Protein AF-A0A7Y7YPJ6-F1 (afdb_monomer)

Mean predicted aligned error: 9.27 Å

pLDDT: mean 91.22, std 4.18, range [69.31, 96.12]

Solvent-accessible surface area (backbone atoms only — not comparable to full-atom values): 8299 Å² total; per-residue (Å²): 104,64,74,53,75,67,57,50,50,57,46,46,64,72,75,47,62,94,85,60,91,78,88,85,87,86,83,48,67,66,55,51,44,60,47,28,53,92,75,59,68,51,75,65,55,40,51,53,47,47,46,51,65,18,64,54,52,71,69,58,41,72,76,72,54,89,46,49,67,56,55,38,50,51,51,50,52,52,52,50,59,74,66,56,83,78,93,71,60,65,72,59,53,52,53,50,46,55,50,50,52,54,51,52,54,49,52,38,50,54,29,49,76,72,76,37,76,73,49,74,69,56,53,51,52,50,53,51,47,52,55,52,49,58,62,75,74,109

Radius of gyration: 21.03 Å; Cα contacts (8 Å, |Δi|>4): 70; chains: 1; bounding box: 42×40×53 Å

Foldseek 3Di:
DADDPVVVVVVCVVPDDPPDDDDDDDDDLVNLCVLCVVVRDDPVLSNVLRVVLVPPDPVCCVVPNDDSVNSNVVSVVVVCVVVDDDDDPLVVVVVVLVVLLVVLVVVQVVCVVVVHHRDPVSVVSVVVSVVVVVVSVD

Sequence (138 aa):
MFGTREELTAELDRMFTPDEPLALLVWTAEAVRFACEEDKPTDEETLLLLETIGSVDMEIYREEGITNTGTREVLGTLRENDNKMVSVPAAILLRLLNKLESDLIHEEGLAWENGHPASKRQVQAMDDVHALRVRLAA

Structure (mmCIF, N/CA/C/O backbone):
data_AF-A0A7Y7YPJ6-F1
#
_entry.id   AF-A0A7Y7YPJ6-F1
#
loop_
_atom_site.group_PDB
_atom_site.id
_atom_site.type_symbol
_atom_site.label_atom_id
_atom_site.label_alt_id
_atom_site.label_comp_id
_atom_site.label_asym_id
_atom_site.label_entity_id
_atom_site.label_seq_id
_atom_site.pdbx_PDB_ins_code
_atom_site.Cartn_x
_atom_site.Cartn_y
_atom_site.Cartn_z
_atom_site.occupancy
_atom_site.B_iso_or_equiv
_atom_site.auth_seq_id
_atom_site.auth_comp_id
_atom_site.auth_asym_id
_atom_site.auth_atom_id
_atom_site.pdbx_PDB_model_num
ATOM 1 N N . MET A 1 1 ? -11.486 2.563 8.175 1.00 87.94 1 MET A N 1
ATOM 2 C CA . MET A 1 1 ? -10.942 3.902 7.859 1.00 87.94 1 MET A CA 1
ATOM 3 C C . MET A 1 1 ? -9.425 3.862 7.993 1.00 87.94 1 MET A C 1
ATOM 5 O O . MET A 1 1 ? -8.935 3.146 8.865 1.00 87.94 1 MET A O 1
ATOM 9 N N . PHE A 1 2 ? -8.697 4.613 7.169 1.00 91.31 2 PHE A N 1
ATOM 10 C CA . PHE A 1 2 ? -7.241 4.775 7.239 1.00 91.31 2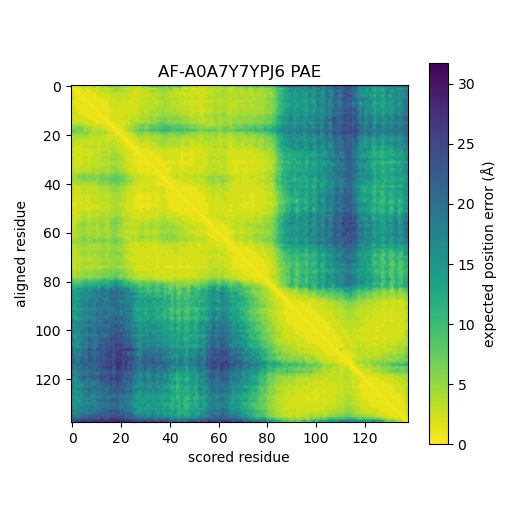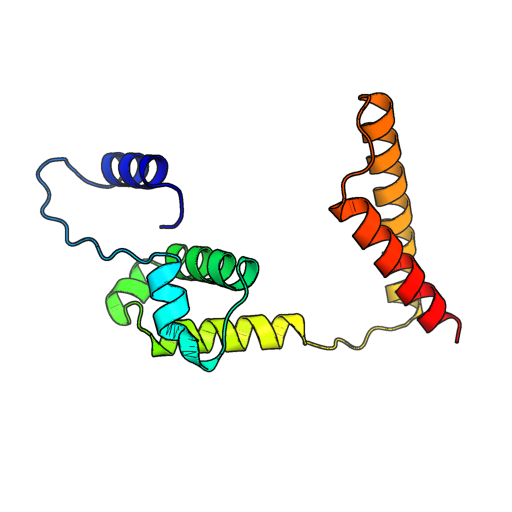 PHE A CA 1
ATOM 11 C C . PHE A 1 2 ? -6.894 6.263 7.174 1.00 91.31 2 PHE A C 1
ATOM 13 O O . PHE A 1 2 ? -7.509 7.006 6.419 1.00 91.31 2 PHE A O 1
ATOM 20 N N . GLY A 1 3 ? -5.927 6.694 7.977 1.00 91.38 3 GLY A N 1
ATOM 21 C CA . GLY A 1 3 ? -5.514 8.088 8.053 1.00 91.38 3 GLY A CA 1
ATOM 22 C C . GLY A 1 3 ? -4.802 8.384 9.363 1.00 91.38 3 GLY A C 1
ATOM 23 O O . GLY A 1 3 ? -4.549 7.499 10.187 1.00 91.38 3 GLY A O 1
ATOM 24 N N . THR A 1 4 ? -4.477 9.650 9.571 1.00 93.44 4 THR A N 1
ATOM 25 C CA . THR A 1 4 ? -3.949 10.124 10.848 1.00 93.44 4 THR A CA 1
ATOM 26 C C . THR A 1 4 ? -5.032 10.103 11.925 1.00 93.44 4 THR A C 1
ATOM 28 O O . THR A 1 4 ? -6.228 10.151 11.646 1.00 93.44 4 THR A O 1
ATOM 31 N N . ARG A 1 5 ? -4.622 10.107 13.199 1.00 92.88 5 ARG A N 1
ATOM 32 C CA . ARG A 1 5 ? -5.551 10.209 14.338 1.00 92.88 5 ARG A CA 1
ATOM 33 C C . ARG A 1 5 ? -6.539 11.372 14.176 1.00 92.88 5 ARG A C 1
ATOM 35 O O . ARG A 1 5 ? -7.709 11.216 14.492 1.00 92.88 5 ARG A O 1
ATOM 42 N N . GLU A 1 6 ? -6.058 12.527 13.722 1.00 95.12 6 GLU A N 1
ATOM 43 C CA . GLU A 1 6 ? -6.872 13.740 13.581 1.00 95.12 6 GLU A CA 1
ATOM 44 C C . GLU A 1 6 ? -7.918 13.601 12.479 1.00 95.12 6 GLU A C 1
ATOM 46 O O . GLU A 1 6 ? -9.083 13.923 12.709 1.00 95.12 6 GLU A O 1
ATOM 51 N N . GLU A 1 7 ? -7.530 13.060 11.325 1.00 94.31 7 GLU A N 1
ATOM 52 C CA . GLU A 1 7 ? -8.453 12.787 10.220 1.00 94.31 7 GLU A CA 1
ATOM 53 C C . GLU A 1 7 ? -9.515 11.768 10.633 1.00 94.31 7 GLU A C 1
ATOM 55 O O . GLU A 1 7 ? -10.705 12.024 10.461 1.00 94.31 7 GLU A O 1
ATOM 60 N N . LEU A 1 8 ? -9.102 10.667 11.270 1.00 92.94 8 LEU A N 1
ATOM 61 C CA . LEU A 1 8 ? -10.018 9.621 11.721 1.00 92.94 8 LEU A CA 1
ATOM 62 C C . LEU A 1 8 ? -10.992 10.123 12.792 1.00 92.94 8 LEU A C 1
ATOM 64 O O . LEU A 1 8 ? -12.167 9.772 12.760 1.00 92.94 8 LEU A O 1
ATOM 68 N N . THR A 1 9 ? -10.546 10.959 13.737 1.00 92.38 9 THR A N 1
ATOM 69 C CA . THR A 1 9 ? -11.458 11.579 14.714 1.00 92.38 9 THR A CA 1
ATOM 70 C C . THR A 1 9 ? -12.458 12.508 14.024 1.00 92.38 9 THR A C 1
ATOM 72 O O . THR A 1 9 ? -13.648 12.429 14.310 1.00 92.38 9 THR A O 1
ATOM 75 N N . ALA A 1 10 ? -12.010 13.330 13.071 1.00 94.06 10 ALA A N 1
ATOM 76 C CA . ALA A 1 10 ? -12.908 14.204 12.320 1.00 94.06 10 ALA A CA 1
ATOM 77 C C . ALA A 1 10 ? -13.913 13.424 11.452 1.00 94.06 10 ALA A C 1
ATOM 79 O O . ALA A 1 10 ? -15.021 13.904 11.217 1.00 94.06 10 ALA A O 1
ATOM 80 N N . GLU A 1 11 ? -13.550 12.243 10.949 1.00 91.81 11 GLU A N 1
ATOM 81 C CA . GLU A 1 11 ? -14.493 11.344 10.277 1.00 91.81 11 GLU A CA 1
ATOM 82 C C . GLU A 1 11 ? -15.505 10.740 11.251 1.00 91.81 11 GLU A C 1
ATOM 84 O O . GLU A 1 11 ? -16.703 10.791 10.976 1.00 91.81 11 GLU A O 1
ATOM 89 N N . LEU A 1 12 ? -15.057 10.250 12.411 1.00 91.75 12 LEU A N 1
ATOM 90 C CA . LEU A 1 12 ? -15.950 9.718 13.445 1.00 91.75 12 LEU A CA 1
ATOM 91 C C . LEU A 1 12 ? -16.987 10.756 13.892 1.00 91.75 12 LEU A C 1
ATOM 93 O O . LEU A 1 12 ? -18.173 10.437 13.934 1.00 91.75 12 LEU A O 1
ATOM 97 N N . ASP A 1 13 ? -16.560 12.000 14.126 1.00 92.81 13 ASP A N 1
ATOM 98 C CA . ASP A 1 13 ? -17.445 13.112 14.499 1.00 92.81 13 ASP A CA 1
ATOM 99 C C . ASP A 1 13 ? -18.501 13.424 13.424 1.00 92.81 13 ASP A C 1
ATOM 101 O O . ASP A 1 13 ? -19.586 13.918 13.732 1.00 92.81 13 ASP A O 1
ATOM 105 N N . ARG A 1 14 ? -18.199 13.166 12.143 1.00 92.06 14 ARG A N 1
ATOM 106 C CA . ARG A 1 14 ? -19.159 13.342 11.040 1.00 92.06 14 ARG A CA 1
ATOM 107 C C . ARG A 1 14 ? -20.122 12.167 10.910 1.00 92.06 14 ARG A C 1
ATOM 109 O O . ARG A 1 14 ? -21.248 12.368 10.463 1.00 92.06 14 ARG A O 1
ATOM 116 N N . MET A 1 15 ? -19.660 10.956 11.214 1.00 90.12 15 MET A N 1
ATOM 117 C CA . MET A 1 15 ? -20.401 9.718 10.970 1.00 90.12 15 MET A CA 1
ATOM 118 C C . MET A 1 15 ? -21.351 9.347 12.110 1.00 90.12 15 MET A C 1
ATOM 120 O O . MET A 1 15 ? -22.388 8.743 11.844 1.00 90.12 15 MET A O 1
ATOM 124 N N . PHE A 1 16 ? -21.013 9.700 13.350 1.00 92.06 16 PHE A N 1
ATOM 125 C CA . PHE A 1 16 ? -21.727 9.246 14.543 1.00 92.06 16 PHE A CA 1
ATOM 126 C C . PHE A 1 16 ? -22.157 10.410 15.430 1.00 92.06 16 PHE A C 1
ATOM 128 O O . PHE A 1 16 ? -21.589 11.500 15.389 1.00 92.06 16 PHE A O 1
ATOM 135 N N . THR A 1 17 ? -23.183 10.180 16.250 1.00 93.12 17 THR A N 1
ATOM 136 C CA . THR A 1 17 ? -23.600 11.187 17.235 1.00 93.12 17 THR A CA 1
ATOM 137 C C . THR A 1 17 ? -22.708 11.144 18.483 1.00 93.12 17 THR A C 1
ATOM 139 O O . THR A 1 17 ? -22.195 10.076 18.816 1.00 93.12 17 THR A O 1
ATOM 142 N N . PRO A 1 18 ? -22.542 12.263 19.217 1.00 90.69 18 PRO A N 1
ATOM 143 C CA . PRO A 1 18 ? -21.619 12.321 20.357 1.00 90.69 18 PRO A CA 1
ATOM 144 C C . PRO A 1 18 ? -21.902 11.313 21.481 1.00 90.69 18 PRO A C 1
ATOM 146 O O . PRO A 1 18 ? -20.977 10.888 22.166 1.00 90.69 18 PRO A O 1
ATOM 149 N N . ASP A 1 19 ? -23.169 10.938 21.672 1.00 93.25 19 ASP A N 1
ATOM 150 C CA . ASP A 1 19 ? -23.609 10.057 22.762 1.00 93.25 19 ASP A CA 1
ATOM 151 C C . ASP A 1 19 ? -23.800 8.594 22.313 1.00 93.25 19 ASP A C 1
ATOM 153 O O . ASP A 1 19 ? -24.260 7.751 23.087 1.00 93.25 19 ASP A O 1
ATOM 157 N N . GLU A 1 20 ? -23.479 8.273 21.057 1.00 93.69 20 GLU A N 1
ATOM 158 C CA . GLU A 1 20 ? -23.613 6.920 20.527 1.00 93.69 20 GLU A CA 1
ATOM 159 C C . GLU A 1 20 ? -22.502 6.005 21.070 1.00 93.69 20 GLU A C 1
ATOM 161 O O . GLU A 1 20 ? -21.317 6.328 20.956 1.00 93.69 20 GLU A O 1
ATOM 166 N N . PRO A 1 21 ? -22.833 4.843 21.661 1.00 89.50 21 PRO A N 1
ATOM 167 C CA . PRO A 1 21 ? -21.819 3.912 22.133 1.00 89.50 21 PRO A CA 1
ATOM 168 C C . PRO A 1 21 ? -21.128 3.221 20.950 1.00 89.50 21 PRO A C 1
ATOM 170 O O . PRO A 1 21 ? -21.756 2.465 20.209 1.00 89.50 21 PRO A O 1
ATOM 173 N N . LEU A 1 22 ? -19.816 3.427 20.813 1.00 89.44 22 LEU A N 1
ATOM 174 C CA . LEU A 1 22 ? -18.995 2.844 19.748 1.00 89.44 22 LEU A CA 1
ATOM 175 C C . LEU A 1 22 ? -17.919 1.907 20.310 1.00 89.44 22 LEU A C 1
ATOM 177 O O . LEU A 1 22 ? -17.286 2.197 21.325 1.00 89.44 22 LEU A O 1
ATOM 181 N N . ALA A 1 23 ? -17.668 0.802 19.606 1.00 88.19 23 ALA A N 1
ATOM 182 C CA . ALA A 1 23 ? -16.491 -0.039 19.805 1.00 88.19 23 ALA A CA 1
ATOM 183 C C . ALA A 1 23 ? -15.505 0.209 18.656 1.00 88.19 23 ALA A C 1
ATOM 185 O O . ALA A 1 23 ? -15.817 -0.065 17.497 1.00 88.19 23 ALA A O 1
ATOM 186 N N . LEU A 1 24 ? -14.320 0.734 18.977 1.00 88.00 24 LEU A N 1
ATOM 187 C CA . LEU A 1 24 ? -13.277 1.039 17.998 1.00 88.00 24 LEU A CA 1
ATOM 188 C C . LEU A 1 24 ? -12.175 -0.019 18.049 1.00 88.00 24 LEU A C 1
ATOM 190 O O . LEU A 1 24 ? -11.617 -0.297 19.110 1.00 88.00 24 LEU A O 1
ATOM 194 N N . LEU A 1 25 ? -11.842 -0.578 16.888 1.00 88.25 25 LEU A N 1
ATOM 195 C CA . LEU A 1 25 ? -10.723 -1.497 16.707 1.00 88.25 25 LEU A CA 1
ATOM 196 C C . LEU A 1 25 ? -9.641 -0.780 15.899 1.00 88.25 25 LEU A C 1
ATOM 198 O O . LEU A 1 25 ? -9.887 -0.323 14.786 1.00 88.25 25 LEU A O 1
ATOM 202 N N . VAL A 1 26 ? -8.454 -0.642 16.490 1.00 90.19 26 VAL A N 1
ATOM 203 C CA . VAL A 1 26 ? -7.361 0.165 15.936 1.00 90.19 26 VAL A CA 1
ATOM 204 C C . VAL A 1 26 ? -6.251 -0.746 15.436 1.00 90.19 26 VAL A C 1
ATOM 206 O O . VAL A 1 26 ? -5.692 -1.527 16.203 1.00 90.19 26 VAL A O 1
ATOM 209 N N . TRP A 1 27 ? -5.901 -0.591 14.162 1.00 93.69 27 TRP A N 1
ATOM 210 C CA . TRP A 1 27 ? -4.725 -1.208 13.558 1.00 93.69 27 TRP A CA 1
ATOM 211 C C . TRP A 1 27 ? -3.617 -0.172 13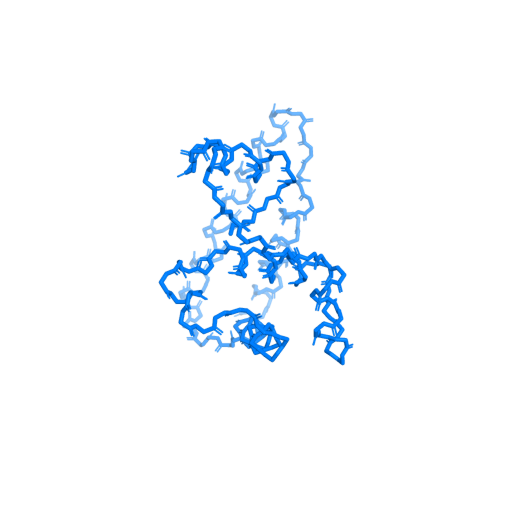.402 1.00 93.69 27 TRP A C 1
ATOM 213 O O . TRP A 1 27 ? -3.835 0.925 12.892 1.00 93.69 27 TRP A O 1
ATOM 223 N N . THR A 1 28 ? -2.419 -0.523 13.859 1.00 94.19 28 THR A N 1
ATOM 224 C CA . THR A 1 28 ? -1.214 0.304 13.750 1.00 94.19 28 THR A CA 1
ATOM 225 C C . THR A 1 28 ? -0.167 -0.406 12.899 1.00 94.19 28 THR A C 1
ATOM 227 O O . THR A 1 28 ? -0.257 -1.611 12.660 1.00 94.19 28 THR A O 1
ATOM 230 N N . ALA A 1 29 ? 0.870 0.322 12.480 1.00 94.94 29 ALA A N 1
ATOM 231 C CA . ALA A 1 29 ? 2.002 -0.279 11.776 1.00 94.94 29 ALA A CA 1
ATOM 232 C C . ALA A 1 29 ? 2.656 -1.405 12.597 1.00 94.94 29 ALA A C 1
ATOM 234 O O . ALA A 1 29 ? 3.076 -2.415 12.043 1.00 94.94 29 ALA A O 1
ATOM 235 N N . GLU A 1 30 ? 2.707 -1.258 13.922 1.00 95.50 30 GLU A N 1
ATOM 236 C CA . GLU A 1 30 ? 3.202 -2.297 14.827 1.00 95.50 30 GLU A CA 1
ATOM 237 C C . GLU A 1 30 ? 2.303 -3.540 14.814 1.00 95.50 30 GLU A C 1
ATOM 239 O O . GLU A 1 30 ? 2.810 -4.650 14.678 1.00 95.50 30 GLU A O 1
ATOM 244 N N . ALA A 1 31 ? 0.977 -3.368 14.868 1.00 94.69 31 ALA A N 1
ATOM 245 C CA . ALA A 1 31 ? 0.033 -4.485 14.804 1.00 94.69 31 ALA A CA 1
ATOM 246 C C . ALA A 1 31 ? 0.136 -5.257 13.478 1.00 94.69 31 ALA A C 1
ATOM 248 O O . ALA A 1 31 ? 0.117 -6.487 13.473 1.00 94.69 31 ALA A O 1
ATOM 249 N N . VAL A 1 32 ? 0.310 -4.548 12.357 1.00 95.62 32 VAL A N 1
ATOM 250 C CA . VAL A 1 32 ? 0.527 -5.169 11.041 1.00 95.62 32 VAL A CA 1
ATOM 251 C C . VAL A 1 32 ? 1.835 -5.959 11.007 1.00 95.62 32 VAL A C 1
ATOM 253 O O . VAL A 1 32 ? 1.844 -7.113 10.574 1.00 95.62 32 VAL A O 1
ATOM 256 N N . ARG A 1 33 ? 2.934 -5.380 11.505 1.00 95.50 33 ARG A N 1
ATOM 257 C CA . ARG A 1 33 ? 4.228 -6.078 11.579 1.00 95.50 33 ARG A CA 1
ATOM 258 C C . ARG A 1 33 ? 4.175 -7.293 12.491 1.00 95.50 33 ARG A C 1
ATOM 260 O O . ARG A 1 33 ? 4.806 -8.290 12.176 1.00 95.50 33 ARG A O 1
ATOM 267 N N . PHE A 1 34 ? 3.415 -7.225 13.579 1.00 95.44 34 PHE A N 1
ATOM 268 C CA . PHE A 1 34 ? 3.182 -8.370 14.449 1.00 95.44 34 PHE A CA 1
ATOM 269 C C . PHE A 1 34 ? 2.383 -9.470 13.733 1.00 95.44 34 PHE A C 1
ATOM 271 O O . PHE A 1 34 ? 2.778 -10.632 13.746 1.00 95.44 34 PHE A O 1
ATOM 278 N N . ALA A 1 35 ? 1.294 -9.118 13.041 1.00 95.31 35 ALA A N 1
ATOM 279 C CA . ALA A 1 35 ? 0.498 -10.081 12.274 1.00 95.31 35 ALA A CA 1
ATOM 280 C C . ALA A 1 35 ? 1.319 -10.795 11.178 1.00 95.31 35 ALA A C 1
ATOM 282 O O . ALA A 1 35 ? 1.140 -11.995 10.936 1.00 95.31 35 ALA A O 1
ATOM 283 N N . CYS A 1 36 ? 2.249 -10.069 10.555 1.00 95.88 36 CYS A N 1
ATOM 284 C CA . CYS A 1 36 ? 3.090 -10.537 9.452 1.00 95.88 36 CYS A CA 1
ATOM 285 C C . CYS A 1 36 ? 4.563 -10.733 9.856 1.00 95.88 36 CYS A C 1
ATOM 287 O O . CYS A 1 36 ? 5.452 -10.576 9.021 1.00 95.88 36 CYS A O 1
ATOM 289 N N . GLU A 1 37 ? 4.848 -11.046 11.124 1.00 94.19 37 GLU A N 1
ATOM 290 C CA . GLU A 1 37 ? 6.225 -11.089 11.646 1.00 94.19 37 GLU A CA 1
ATOM 291 C C . GLU A 1 37 ? 7.130 -12.049 10.853 1.00 94.19 37 GLU A C 1
ATOM 293 O O . GLU A 1 37 ? 8.281 -11.730 10.550 1.00 94.19 37 GLU A O 1
ATOM 298 N N . GLU A 1 38 ? 6.589 -13.206 10.465 1.00 93.25 38 GLU A N 1
ATOM 299 C CA . GLU A 1 38 ? 7.297 -14.234 9.693 1.00 93.25 38 GLU A CA 1
ATOM 300 C C . GLU A 1 38 ? 7.666 -13.748 8.282 1.00 93.25 38 GLU A C 1
ATOM 302 O O . GLU A 1 38 ? 8.770 -14.011 7.799 1.00 93.25 38 GLU A O 1
ATOM 307 N N . ASP A 1 39 ? 6.771 -12.982 7.655 1.00 93.06 39 ASP A N 1
ATOM 308 C CA . ASP A 1 39 ? 6.884 -12.477 6.284 1.00 93.06 39 ASP A CA 1
ATOM 309 C C . ASP A 1 39 ? 7.688 -11.176 6.167 1.00 93.06 39 ASP A C 1
ATOM 311 O O . ASP A 1 39 ? 8.024 -10.765 5.048 1.00 93.06 39 ASP A O 1
ATOM 315 N N . LYS A 1 40 ? 7.984 -10.539 7.310 1.00 93.25 40 LYS A N 1
ATOM 316 C CA . LYS A 1 40 ? 8.798 -9.322 7.461 1.00 93.25 40 LYS A CA 1
ATOM 317 C C . LYS A 1 40 ? 8.431 -8.241 6.433 1.00 93.25 40 LYS A C 1
ATOM 319 O O . LYS A 1 40 ? 9.256 -7.935 5.567 1.00 93.25 40 LYS A O 1
ATOM 324 N N . PRO A 1 41 ? 7.211 -7.677 6.493 1.00 95.00 41 PRO A N 1
ATOM 325 C CA . PRO A 1 41 ? 6.786 -6.667 5.536 1.00 95.00 41 PRO A CA 1
ATOM 326 C C . PRO A 1 41 ? 7.691 -5.434 5.592 1.00 95.00 41 PRO A C 1
ATOM 328 O O . PRO A 1 41 ? 8.142 -5.014 6.665 1.00 95.00 41 PRO A O 1
ATOM 331 N N . THR A 1 42 ? 7.930 -4.838 4.428 1.00 94.38 42 THR A N 1
ATOM 332 C CA . THR A 1 42 ? 8.606 -3.543 4.319 1.00 94.38 42 THR A CA 1
ATOM 333 C C . THR A 1 42 ? 7.736 -2.424 4.898 1.00 94.38 42 THR A C 1
ATOM 335 O O . THR A 1 42 ? 6.551 -2.606 5.191 1.00 94.38 42 THR A O 1
ATOM 338 N N . ASP A 1 43 ? 8.314 -1.238 5.081 1.00 92.94 43 ASP A N 1
ATOM 339 C CA . ASP A 1 43 ? 7.562 -0.069 5.553 1.00 92.94 43 ASP A CA 1
ATOM 340 C C . ASP A 1 43 ? 6.468 0.348 4.560 1.00 92.94 43 ASP A C 1
ATOM 342 O O . ASP A 1 43 ? 5.373 0.722 4.977 1.00 92.94 43 ASP A O 1
ATOM 346 N N . GLU A 1 44 ? 6.744 0.223 3.261 1.00 91.88 44 GLU A N 1
ATOM 347 C CA . GLU A 1 44 ? 5.787 0.495 2.187 1.00 91.88 44 GLU A CA 1
ATOM 348 C C . GLU A 1 44 ? 4.651 -0.534 2.181 1.00 91.88 44 GLU A C 1
ATOM 350 O O . GLU A 1 44 ? 3.483 -0.152 2.212 1.00 91.88 44 GLU A O 1
ATOM 355 N N . GLU A 1 45 ? 4.974 -1.829 2.265 1.00 94.50 45 GLU A N 1
ATOM 356 C CA . GLU A 1 45 ? 3.973 -2.899 2.384 1.00 94.50 45 GLU A CA 1
ATOM 357 C C . GLU A 1 45 ? 3.117 -2.726 3.647 1.00 94.50 45 GLU A C 1
ATOM 359 O O . GLU A 1 45 ? 1.906 -2.917 3.615 1.00 94.50 45 GLU A O 1
ATOM 364 N N . THR A 1 46 ? 3.729 -2.321 4.764 1.00 96.12 46 THR A N 1
ATOM 365 C CA . THR A 1 46 ? 3.016 -2.064 6.025 1.00 96.12 46 THR A CA 1
ATOM 366 C C . THR A 1 46 ? 2.002 -0.930 5.869 1.00 96.12 46 THR A C 1
ATOM 368 O O . THR A 1 46 ? 0.881 -1.034 6.368 1.00 96.12 46 THR A O 1
ATOM 371 N N . LEU A 1 47 ? 2.380 0.151 5.181 1.00 94.62 47 LEU A N 1
ATOM 372 C CA . LEU A 1 47 ? 1.485 1.276 4.919 1.00 94.62 47 LEU A CA 1
ATOM 373 C C . LEU A 1 47 ? 0.337 0.863 3.991 1.00 94.62 47 LEU A C 1
ATOM 375 O O . LEU A 1 47 ? -0.819 1.146 4.296 1.00 94.62 47 LEU A O 1
ATOM 379 N N . LEU A 1 48 ? 0.648 0.137 2.915 1.00 93.88 48 LEU A N 1
ATOM 380 C CA . LEU A 1 48 ? -0.342 -0.347 1.955 1.00 93.88 48 LEU A CA 1
ATOM 381 C C . LEU A 1 48 ? -1.332 -1.329 2.598 1.00 93.88 48 LEU A C 1
ATOM 383 O O . LEU A 1 48 ? -2.527 -1.294 2.308 1.00 93.88 48 LEU A O 1
ATOM 387 N N . LEU A 1 49 ? -0.866 -2.172 3.524 1.00 95.12 49 LEU A N 1
ATOM 388 C CA . LEU A 1 49 ? -1.728 -3.044 4.322 1.00 95.12 49 LEU A CA 1
ATOM 389 C C . LEU A 1 49 ? -2.671 -2.247 5.224 1.00 95.12 49 LEU A C 1
ATOM 391 O O . LEU A 1 49 ? -3.855 -2.566 5.279 1.00 95.12 49 LEU A O 1
ATOM 395 N N . LEU A 1 50 ? -2.179 -1.211 5.911 1.00 95.44 50 LEU A N 1
ATOM 396 C CA . LEU A 1 50 ? -3.034 -0.345 6.731 1.00 95.44 50 LEU A CA 1
ATOM 397 C C . LEU A 1 50 ? -4.096 0.367 5.892 1.00 95.44 50 LEU A C 1
ATOM 399 O O . LEU A 1 50 ? -5.249 0.440 6.313 1.00 95.44 50 LEU A O 1
ATOM 403 N N . GLU A 1 51 ? -3.723 0.858 4.712 1.00 95.00 51 GLU A N 1
ATOM 404 C CA . GLU A 1 51 ? -4.657 1.464 3.764 1.00 95.00 51 GLU A CA 1
ATOM 405 C C . GLU A 1 51 ? -5.701 0.450 3.286 1.00 95.00 51 GLU A C 1
ATOM 407 O O . GLU A 1 51 ? -6.898 0.739 3.311 1.00 95.00 51 GLU A O 1
ATOM 412 N N . THR A 1 52 ? -5.268 -0.763 2.934 1.00 93.06 52 THR A N 1
ATOM 413 C CA . THR A 1 52 ? -6.154 -1.836 2.465 1.00 93.06 52 THR A CA 1
ATOM 414 C C . THR A 1 52 ? -7.144 -2.247 3.553 1.00 93.06 52 THR A C 1
ATOM 416 O O . THR A 1 52 ? -8.347 -2.253 3.309 1.00 93.06 52 THR A O 1
ATOM 419 N N . ILE A 1 53 ? -6.664 -2.506 4.775 1.00 92.69 53 ILE A N 1
ATOM 420 C CA . ILE A 1 53 ? -7.495 -2.813 5.952 1.00 92.69 53 ILE A CA 1
ATOM 421 C C . ILE A 1 53 ? -8.471 -1.668 6.234 1.00 92.69 53 ILE A C 1
ATOM 423 O O . ILE A 1 53 ? -9.656 -1.887 6.477 1.00 92.69 53 ILE A O 1
ATOM 427 N N . GLY A 1 54 ? -7.981 -0.429 6.203 1.00 91.00 54 GLY A N 1
ATOM 428 C CA . GLY A 1 54 ? -8.796 0.746 6.470 1.00 91.00 54 GLY A CA 1
ATOM 429 C C . GLY A 1 54 ? -9.827 1.048 5.384 1.00 91.00 54 GLY A C 1
ATOM 430 O O . GLY A 1 54 ? -10.762 1.799 5.668 1.00 91.00 54 GLY A O 1
ATOM 431 N N . SER A 1 55 ? -9.693 0.451 4.202 1.00 91.62 55 SER A N 1
ATOM 432 C CA . SER A 1 55 ? -10.603 0.610 3.063 1.00 91.62 55 SER A CA 1
ATOM 433 C C . SER A 1 55 ? -11.566 -0.569 2.883 1.00 91.62 55 SER A C 1
ATOM 435 O O . SER A 1 55 ? -12.339 -0.573 1.927 1.00 91.62 55 SER A O 1
ATOM 437 N N . VAL A 1 56 ? -11.537 -1.566 3.778 1.00 90.50 56 VAL A N 1
ATOM 438 C CA . VAL A 1 56 ? -12.496 -2.680 3.757 1.00 90.50 56 VAL A CA 1
ATOM 439 C C . VAL A 1 56 ? -13.914 -2.141 3.934 1.00 90.50 56 VAL A C 1
ATOM 441 O O . VAL A 1 56 ? -14.174 -1.312 4.811 1.00 90.50 56 VAL A O 1
ATOM 444 N N . ASP A 1 57 ? -14.826 -2.624 3.092 1.00 88.81 57 ASP A N 1
ATOM 445 C CA . ASP A 1 57 ? -16.236 -2.256 3.153 1.00 88.81 57 ASP A CA 1
ATOM 446 C C . ASP A 1 57 ? -16.832 -2.591 4.530 1.00 88.81 57 ASP A C 1
ATOM 448 O O . ASP A 1 57 ? -16.546 -3.636 5.118 1.00 88.81 57 ASP A O 1
ATOM 452 N N . MET A 1 58 ? -17.670 -1.697 5.057 1.00 85.00 58 MET A N 1
ATOM 453 C CA . MET A 1 58 ? -18.233 -1.849 6.399 1.00 85.00 58 MET A CA 1
ATOM 454 C C . MET A 1 58 ? -19.157 -3.063 6.543 1.00 85.00 58 MET A C 1
ATOM 456 O O . MET A 1 58 ? -19.276 -3.581 7.654 1.00 85.00 58 MET A O 1
ATOM 460 N N . GLU A 1 59 ? -19.822 -3.515 5.478 1.00 88.38 59 GLU A N 1
ATOM 461 C CA . GLU A 1 59 ? -20.625 -4.742 5.501 1.00 88.38 59 GLU A CA 1
ATOM 462 C C . GLU A 1 59 ? -19.720 -5.969 5.641 1.00 88.38 59 GLU A C 1
ATOM 464 O O . GLU A 1 59 ? -19.928 -6.769 6.553 1.00 88.38 59 GLU A O 1
ATOM 469 N N . ILE A 1 60 ? -18.653 -6.042 4.839 1.00 88.19 60 ILE A N 1
ATOM 470 C CA . ILE A 1 60 ? -17.655 -7.124 4.899 1.00 88.19 60 ILE A CA 1
ATOM 471 C C . ILE A 1 60 ? -16.965 -7.136 6.267 1.00 88.19 60 ILE A C 1
ATOM 473 O O . ILE A 1 60 ? -16.876 -8.170 6.926 1.00 88.19 60 ILE A O 1
ATOM 477 N N . TYR A 1 61 ? -16.537 -5.968 6.747 1.00 88.19 61 TYR A N 1
ATOM 478 C CA . TYR A 1 61 ? -15.898 -5.831 8.053 1.00 88.19 61 TYR A CA 1
ATOM 479 C C . TYR A 1 61 ? -16.786 -6.328 9.203 1.00 88.19 61 TYR A C 1
ATOM 481 O O . TYR A 1 61 ? -16.284 -6.910 10.162 1.00 88.19 61 TYR A O 1
ATOM 489 N N . ARG A 1 62 ? -18.104 -6.105 9.139 1.00 86.25 62 ARG A N 1
ATOM 490 C CA . ARG A 1 62 ? -19.038 -6.569 10.179 1.00 86.25 62 ARG A CA 1
ATOM 491 C C . ARG A 1 62 ? -19.227 -8.081 10.172 1.00 86.25 62 ARG A C 1
ATOM 493 O O . ARG A 1 62 ? -19.496 -8.642 11.231 1.00 86.25 62 ARG A O 1
ATOM 500 N N . GLU A 1 63 ? -19.133 -8.708 9.006 1.00 91.50 63 GLU A N 1
ATOM 501 C CA . GLU A 1 63 ? -19.294 -10.152 8.854 1.00 91.50 63 GLU A CA 1
ATOM 502 C C . GLU A 1 63 ? -18.012 -10.909 9.223 1.00 91.50 63 GLU A C 1
ATOM 504 O O . GLU A 1 63 ? -18.063 -11.869 9.992 1.00 91.50 63 GLU A O 1
ATOM 509 N N . GLU A 1 64 ? -16.861 -10.448 8.732 1.00 89.12 64 GLU A N 1
ATOM 510 C CA . GLU A 1 64 ? -15.601 -11.202 8.793 1.00 89.12 64 GLU A CA 1
ATOM 511 C C . GLU A 1 64 ? -14.567 -10.605 9.762 1.00 89.12 64 GLU A C 1
ATOM 513 O O . GLU A 1 64 ? -13.698 -11.314 10.280 1.00 89.12 64 GLU A O 1
ATOM 518 N N . GLY A 1 65 ? -14.668 -9.308 10.060 1.00 90.50 65 GLY A N 1
ATOM 519 C CA . GLY A 1 65 ? -13.673 -8.572 10.838 1.00 90.50 65 GLY A CA 1
ATOM 520 C C . GLY A 1 65 ? -12.315 -8.463 10.137 1.00 90.50 65 GLY A C 1
ATOM 521 O O . GLY A 1 65 ? -12.163 -8.762 8.957 1.00 90.50 65 GLY A O 1
ATOM 522 N N . ILE A 1 66 ? -11.300 -8.019 10.884 1.00 92.56 66 ILE A N 1
ATOM 523 C CA . ILE A 1 66 ? -9.901 -7.999 10.430 1.00 92.56 66 ILE A CA 1
ATOM 524 C C . ILE A 1 66 ? -9.092 -8.880 11.374 1.00 92.56 66 ILE A C 1
ATOM 526 O O . ILE A 1 66 ? -9.068 -8.647 12.584 1.00 92.56 66 ILE A O 1
ATOM 530 N N . THR A 1 67 ? -8.424 -9.891 10.824 1.00 93.19 67 THR A N 1
ATOM 531 C CA . THR A 1 67 ? -7.664 -10.889 11.587 1.00 93.19 67 THR A CA 1
ATOM 532 C C . THR A 1 67 ? -6.201 -10.907 11.160 1.00 93.19 67 THR A C 1
ATOM 534 O O . THR A 1 67 ? -5.872 -10.520 10.042 1.00 93.19 67 THR A O 1
ATOM 537 N N . ASN A 1 68 ? -5.310 -11.413 12.020 1.00 93.69 68 ASN A N 1
ATOM 538 C CA . ASN A 1 68 ? -3.894 -11.569 11.663 1.00 93.69 68 ASN A CA 1
ATOM 539 C C . ASN A 1 68 ? -3.707 -12.449 10.417 1.00 93.69 68 ASN A C 1
ATOM 541 O O . ASN A 1 68 ? -2.868 -12.137 9.575 1.00 93.69 68 ASN A O 1
ATOM 545 N N . THR A 1 69 ? -4.500 -13.519 10.291 1.00 93.62 69 THR A N 1
ATOM 546 C CA . THR A 1 69 ? -4.481 -14.403 9.118 1.00 93.62 69 THR A CA 1
ATOM 547 C C . THR A 1 69 ? -4.898 -13.652 7.858 1.00 93.62 69 THR A C 1
ATOM 549 O O . THR A 1 69 ? -4.149 -13.661 6.889 1.00 93.62 69 THR A O 1
ATOM 552 N N . GLY A 1 70 ? -6.021 -12.925 7.894 1.00 92.19 70 GLY A N 1
ATOM 553 C CA . GLY A 1 70 ? -6.486 -12.137 6.748 1.00 92.19 70 GLY A CA 1
ATOM 554 C C . GLY A 1 70 ? -5.482 -11.057 6.338 1.00 92.19 70 GLY A C 1
ATOM 555 O O . GLY A 1 70 ? -5.170 -10.915 5.161 1.00 92.19 70 GLY A O 1
ATOM 556 N N . THR A 1 71 ? -4.877 -10.355 7.300 1.00 93.81 71 THR A N 1
ATOM 557 C CA . THR A 1 71 ? -3.818 -9.371 7.020 1.00 93.81 71 THR A CA 1
ATOM 558 C C . THR A 1 71 ? -2.617 -10.005 6.307 1.00 93.81 71 THR A C 1
ATOM 560 O O . THR A 1 71 ? -2.071 -9.417 5.372 1.00 93.81 71 THR A O 1
ATOM 563 N N . ARG A 1 72 ? -2.223 -11.223 6.699 1.00 94.69 72 ARG A N 1
ATOM 564 C CA . ARG A 1 72 ? -1.139 -11.969 6.044 1.00 94.69 72 ARG A CA 1
ATOM 565 C C . ARG A 1 72 ? -1.513 -12.422 4.631 1.00 94.69 72 ARG A C 1
ATOM 567 O O . ARG A 1 72 ? -0.689 -12.340 3.726 1.00 94.69 72 ARG A O 1
ATOM 574 N N . GLU A 1 73 ? -2.748 -12.864 4.423 1.00 93.50 73 GLU A N 1
ATOM 575 C CA . GLU A 1 73 ? -3.259 -13.242 3.098 1.00 93.50 73 GLU A CA 1
ATOM 576 C C . GLU A 1 73 ? -3.297 -12.045 2.138 1.00 93.50 73 GLU A C 1
ATOM 578 O O . GLU A 1 73 ? -2.904 -12.167 0.973 1.00 93.50 73 GLU A O 1
ATOM 583 N N . VAL A 1 74 ? -3.683 -10.865 2.633 1.00 92.62 74 VAL A N 1
ATOM 584 C CA . VAL A 1 74 ? -3.613 -9.618 1.860 1.00 92.62 74 VAL A CA 1
ATOM 585 C C . VAL A 1 74 ? -2.166 -9.306 1.478 1.00 92.62 74 VAL A C 1
ATOM 587 O O . VAL A 1 74 ? -1.911 -9.007 0.314 1.00 92.62 74 VAL A O 1
ATOM 590 N N . LEU A 1 75 ? -1.202 -9.440 2.398 1.00 94.75 75 LEU A N 1
ATOM 591 C CA . LEU A 1 75 ? 0.223 -9.254 2.081 1.00 94.75 75 LEU A CA 1
ATOM 592 C C . LEU A 1 75 ? 0.692 -10.221 0.986 1.00 94.75 75 LEU A C 1
ATOM 594 O O . LEU A 1 75 ? 1.386 -9.811 0.056 1.00 94.75 75 LEU A O 1
ATOM 598 N N . GLY A 1 76 ? 0.289 -11.491 1.075 1.00 93.06 76 GLY A N 1
ATOM 599 C CA . GLY A 1 76 ? 0.556 -12.488 0.040 1.00 93.06 76 GLY A CA 1
ATOM 600 C C . GLY A 1 76 ? 0.006 -12.055 -1.318 1.00 93.06 76 GLY A C 1
ATOM 601 O O . GLY A 1 76 ? 0.742 -12.024 -2.300 1.00 93.06 76 GLY A O 1
ATOM 602 N N . THR A 1 77 ? -1.251 -11.613 -1.354 1.00 90.44 77 THR A N 1
ATOM 603 C CA . THR A 1 77 ? -1.920 -11.141 -2.576 1.00 90.44 77 THR A CA 1
ATOM 604 C C . THR A 1 77 ? -1.241 -9.903 -3.170 1.00 90.44 77 THR A C 1
ATOM 606 O O . THR A 1 77 ? -1.072 -9.812 -4.387 1.00 90.44 77 THR A O 1
ATOM 609 N N . LEU A 1 78 ? -0.825 -8.948 -2.332 1.00 89.50 78 LEU A N 1
ATOM 610 C CA . LEU A 1 78 ? -0.078 -7.763 -2.763 1.00 89.50 78 LEU A CA 1
ATOM 611 C C . LEU A 1 78 ? 1.239 -8.167 -3.436 1.00 89.50 78 LEU A C 1
ATOM 613 O O . LEU A 1 78 ? 1.507 -7.760 -4.564 1.00 89.50 78 LEU A O 1
ATOM 617 N N . ARG A 1 79 ? 2.003 -9.062 -2.803 1.00 91.25 79 ARG A N 1
ATOM 618 C CA . ARG A 1 79 ? 3.265 -9.577 -3.354 1.00 91.25 79 ARG A CA 1
ATOM 619 C C . ARG A 1 79 ? 3.066 -10.396 -4.624 1.00 91.25 79 ARG A C 1
ATOM 621 O O . ARG A 1 79 ? 3.897 -10.333 -5.527 1.00 91.25 79 ARG A O 1
ATOM 628 N N . GLU A 1 80 ? 2.001 -11.183 -4.710 1.00 87.94 80 GLU A N 1
ATOM 629 C CA . GLU A 1 80 ? 1.662 -11.927 -5.925 1.00 87.94 80 GLU A CA 1
ATOM 630 C C . GLU A 1 80 ? 1.337 -10.987 -7.085 1.00 87.94 80 GLU A C 1
ATOM 632 O O . GLU A 1 80 ? 1.778 -11.228 -8.210 1.00 87.94 80 GLU A O 1
ATOM 637 N N . ASN A 1 81 ? 0.609 -9.902 -6.816 1.00 82.75 81 ASN A N 1
ATOM 638 C CA . ASN A 1 81 ? 0.294 -8.888 -7.814 1.00 82.75 81 ASN A CA 1
ATOM 639 C C . ASN A 1 81 ? 1.538 -8.109 -8.257 1.00 82.75 81 ASN A C 1
ATOM 641 O O . ASN A 1 81 ? 1.712 -7.919 -9.461 1.00 82.75 81 ASN A O 1
ATOM 645 N N . ASP A 1 82 ? 2.427 -7.739 -7.333 1.00 79.44 82 ASP A N 1
ATOM 646 C CA . ASP A 1 82 ? 3.693 -7.068 -7.660 1.00 79.44 82 ASP A CA 1
ATOM 647 C C . ASP A 1 82 ? 4.622 -7.962 -8.489 1.00 79.44 82 ASP A C 1
ATOM 649 O O . ASP A 1 82 ? 5.307 -7.500 -9.402 1.00 79.44 82 ASP A O 1
ATOM 653 N N . ASN A 1 83 ? 4.607 -9.271 -8.230 1.00 77.44 83 ASN A N 1
ATOM 654 C CA . ASN A 1 83 ? 5.393 -10.249 -8.983 1.00 77.44 83 ASN A CA 1
ATOM 655 C C . ASN A 1 83 ? 4.661 -10.808 -10.213 1.00 77.44 83 ASN A C 1
ATOM 657 O O . ASN A 1 83 ? 5.164 -11.718 -10.886 1.00 77.44 83 ASN A O 1
ATOM 661 N N . LYS A 1 84 ? 3.469 -10.293 -10.535 1.00 79.56 84 LYS A N 1
ATOM 662 C CA . LYS A 1 84 ? 2.663 -10.802 -11.641 1.00 79.56 84 LYS A CA 1
ATOM 663 C C . LYS A 1 84 ? 3.294 -10.438 -12.980 1.00 79.56 84 LYS A C 1
ATOM 665 O O . LYS A 1 84 ? 3.228 -9.308 -13.456 1.00 79.56 84 LYS A O 1
ATOM 670 N N . MET A 1 85 ? 3.818 -11.450 -13.659 1.00 77.81 85 MET A N 1
ATOM 671 C CA . MET A 1 85 ? 4.327 -11.309 -15.019 1.00 77.81 85 MET A CA 1
ATOM 672 C C . MET A 1 85 ? 3.176 -11.330 -16.031 1.00 77.81 85 MET A C 1
ATOM 674 O O . MET A 1 85 ? 2.463 -12.326 -16.164 1.00 77.81 85 MET A O 1
ATOM 678 N N . VAL A 1 86 ? 3.015 -10.243 -16.787 1.00 82.62 86 VAL A N 1
ATOM 679 C CA . VAL A 1 86 ? 2.044 -10.154 -17.887 1.00 82.62 86 VAL A CA 1
ATOM 680 C C . VAL A 1 86 ? 2.781 -10.219 -19.222 1.00 82.62 86 VAL A C 1
ATOM 682 O O . VAL A 1 86 ? 3.660 -9.407 -19.502 1.00 82.62 86 VAL A O 1
ATOM 685 N N . SER A 1 87 ? 2.412 -11.184 -20.070 1.00 89.69 87 SER A N 1
ATOM 686 C CA . SER A 1 87 ? 2.923 -11.249 -21.441 1.00 89.69 87 SER A CA 1
ATOM 687 C C . SER A 1 87 ? 2.180 -10.244 -22.316 1.00 89.69 87 SER A C 1
ATOM 689 O O . SER A 1 87 ? 0.956 -10.296 -22.439 1.00 89.69 87 SER A O 1
ATOM 691 N N . VAL A 1 88 ? 2.925 -9.329 -22.932 1.00 90.38 88 VAL A N 1
ATOM 692 C CA . VAL A 1 88 ? 2.392 -8.328 -23.858 1.00 90.38 88 VAL A CA 1
ATOM 693 C C . VAL A 1 88 ? 3.188 -8.348 -25.163 1.00 90.38 88 VAL A C 1
ATOM 695 O O . VAL A 1 88 ? 4.401 -8.567 -25.139 1.00 90.38 88 VAL A O 1
ATOM 698 N N . PRO A 1 89 ? 2.554 -8.096 -26.323 1.00 94.12 89 PRO A N 1
ATOM 699 C CA . PRO A 1 89 ? 3.284 -7.919 -27.571 1.00 94.12 89 PRO A CA 1
ATOM 700 C C . PRO A 1 89 ? 4.302 -6.778 -27.466 1.00 94.12 89 PRO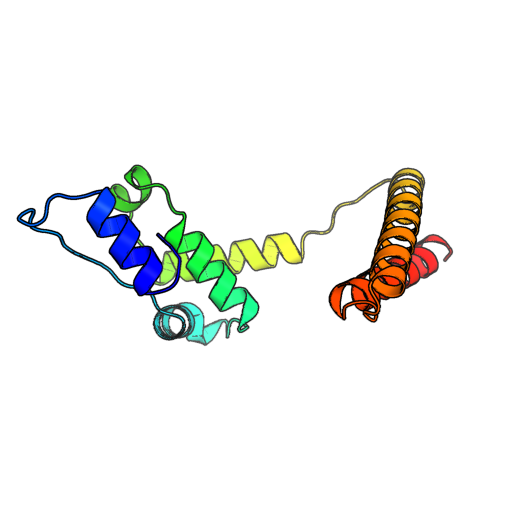 A C 1
ATOM 702 O O . PRO A 1 89 ? 3.950 -5.666 -27.064 1.00 94.12 89 PRO A O 1
ATOM 705 N N . ALA A 1 90 ? 5.539 -7.023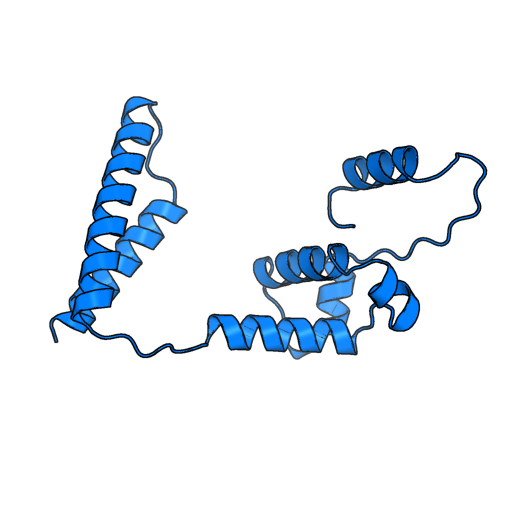 -27.908 1.00 92.81 90 ALA A N 1
ATOM 706 C CA . ALA A 1 90 ? 6.637 -6.051 -27.853 1.00 92.81 90 ALA A CA 1
ATOM 707 C C . ALA A 1 90 ? 6.264 -4.692 -28.473 1.00 92.81 90 ALA A C 1
ATOM 709 O O . ALA A 1 90 ? 6.567 -3.646 -27.910 1.00 92.81 90 ALA A O 1
ATOM 710 N N . ALA A 1 91 ? 5.525 -4.696 -29.588 1.00 93.12 91 ALA A N 1
ATOM 711 C CA . ALA A 1 91 ? 5.067 -3.472 -30.247 1.00 93.12 91 ALA A CA 1
ATOM 712 C C . ALA A 1 91 ? 4.101 -2.635 -29.385 1.00 93.12 91 ALA A C 1
ATOM 714 O O . ALA A 1 91 ? 4.101 -1.407 -29.472 1.00 93.12 91 ALA A O 1
ATOM 715 N N . ILE A 1 92 ? 3.272 -3.279 -28.554 1.00 94.75 92 ILE A N 1
ATOM 716 C CA . ILE A 1 92 ? 2.364 -2.583 -27.633 1.00 94.75 92 ILE A CA 1
ATOM 717 C C . ILE A 1 92 ? 3.167 -1.996 -26.474 1.00 94.75 92 ILE A C 1
ATOM 719 O O . ILE A 1 92 ? 3.005 -0.815 -26.172 1.00 94.75 92 ILE A O 1
ATOM 723 N N . LEU A 1 93 ? 4.071 -2.783 -25.882 1.00 94.50 93 LEU A N 1
ATOM 724 C CA . LEU A 1 93 ? 4.929 -2.306 -24.798 1.00 94.50 93 LEU A CA 1
ATOM 725 C C . LEU A 1 93 ? 5.795 -1.123 -25.247 1.00 94.50 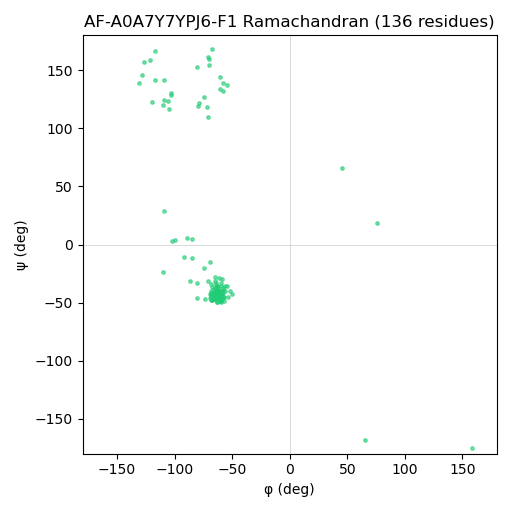93 LEU A C 1
ATOM 727 O O . LEU A 1 93 ? 5.836 -0.108 -24.564 1.00 94.50 93 LEU A O 1
ATOM 731 N N . LEU A 1 94 ? 6.399 -1.194 -26.436 1.00 94.00 94 LEU A N 1
ATOM 732 C CA . LEU A 1 94 ? 7.211 -0.107 -26.988 1.00 94.00 94 LEU A CA 1
ATOM 733 C C . LEU A 1 94 ? 6.405 1.193 -27.150 1.00 94.00 94 LEU A C 1
ATOM 735 O O . LEU A 1 94 ? 6.888 2.269 -26.810 1.00 94.00 94 LEU A O 1
ATOM 739 N N . ARG A 1 95 ? 5.156 1.106 -27.628 1.00 94.75 95 ARG A N 1
ATOM 740 C CA . ARG A 1 95 ? 4.269 2.277 -27.744 1.00 94.75 95 ARG A CA 1
ATOM 741 C C . ARG A 1 95 ? 3.975 2.913 -26.386 1.00 94.75 95 ARG A C 1
ATOM 743 O O . ARG A 1 95 ? 3.959 4.138 -26.299 1.00 94.75 95 ARG A O 1
ATOM 750 N N . LEU A 1 96 ? 3.747 2.098 -25.356 1.00 95.50 96 LEU A N 1
ATOM 751 C CA . LEU A 1 96 ? 3.519 2.583 -23.994 1.00 95.50 96 LEU A CA 1
ATOM 752 C C . LEU A 1 96 ? 4.780 3.228 -23.414 1.00 95.50 96 LEU A C 1
ATOM 754 O O . LEU A 1 96 ? 4.695 4.333 -22.890 1.00 95.50 96 LEU A O 1
ATOM 758 N N . LEU A 1 97 ? 5.946 2.599 -23.583 1.00 95.38 97 LEU A N 1
ATOM 759 C CA . LEU A 1 97 ? 7.224 3.147 -23.121 1.00 95.38 97 LEU A CA 1
ATOM 760 C C . LEU A 1 97 ? 7.552 4.485 -23.792 1.00 95.38 97 LEU A C 1
ATOM 762 O O . LEU A 1 97 ? 7.996 5.403 -23.117 1.00 95.38 97 LEU A O 1
ATOM 766 N N . ASN A 1 98 ? 7.284 4.636 -25.093 1.00 94.88 98 ASN A N 1
ATOM 767 C CA . ASN A 1 98 ? 7.489 5.910 -25.795 1.00 94.88 98 ASN A CA 1
ATOM 768 C C . ASN A 1 98 ? 6.594 7.025 -25.240 1.00 94.88 98 ASN A C 1
ATOM 770 O O . ASN A 1 98 ? 7.023 8.175 -25.132 1.00 94.88 98 ASN A O 1
ATOM 774 N N . LYS A 1 99 ? 5.340 6.691 -24.910 1.00 95.62 99 LYS A N 1
ATOM 775 C CA . LYS A 1 99 ? 4.405 7.645 -24.315 1.00 95.62 99 LYS A CA 1
ATOM 776 C C . LYS A 1 99 ? 4.858 8.033 -22.908 1.00 95.62 99 LYS A C 1
ATOM 778 O O . LYS A 1 99 ? 4.953 9.222 -22.632 1.00 95.62 99 LYS A O 1
ATOM 783 N N . LEU A 1 100 ? 5.211 7.050 -22.082 1.00 94.88 100 LEU A N 1
ATOM 784 C CA . LEU A 1 100 ? 5.697 7.274 -20.724 1.00 94.88 100 LEU A CA 1
ATOM 785 C C . LEU A 1 100 ? 6.979 8.117 -20.702 1.00 94.88 100 LEU A C 1
ATOM 787 O O . LEU A 1 100 ? 7.051 9.071 -19.943 1.00 94.88 100 LEU A O 1
ATOM 791 N N . GLU A 1 101 ? 7.957 7.827 -21.564 1.00 95.38 101 GLU A N 1
ATOM 792 C CA . GLU A 1 101 ? 9.180 8.635 -21.685 1.00 95.38 101 GLU A CA 1
ATOM 793 C C . GLU A 1 101 ? 8.858 10.092 -22.038 1.00 95.38 101 GLU A C 1
ATOM 795 O O . GLU A 1 101 ? 9.383 11.013 -21.418 1.00 95.38 101 GLU A O 1
ATOM 800 N N . SER A 1 102 ? 7.956 10.306 -23.002 1.00 93.69 102 SER A N 1
ATOM 801 C CA . SER A 1 102 ? 7.540 11.656 -23.399 1.00 93.69 102 SER A CA 1
ATOM 802 C C . SER A 1 102 ? 6.863 12.407 -22.250 1.00 93.69 102 SER A C 1
ATOM 804 O O . SER A 1 102 ? 7.112 13.596 -22.067 1.00 93.69 102 SER A O 1
ATOM 806 N N . ASP A 1 103 ? 6.024 11.714 -21.478 1.00 94.50 103 ASP A N 1
ATOM 807 C CA . ASP A 1 103 ? 5.318 12.292 -20.334 1.00 94.50 103 ASP A CA 1
ATOM 808 C C . ASP A 1 103 ? 6.288 12.618 -19.190 1.00 94.50 103 ASP A C 1
ATOM 810 O O . ASP A 1 103 ? 6.235 13.717 -18.649 1.00 94.50 103 ASP A O 1
ATOM 814 N N . LEU A 1 104 ? 7.244 11.732 -18.894 1.00 93.31 104 LEU A N 1
ATOM 815 C CA . LEU A 1 104 ? 8.282 11.974 -17.888 1.00 93.31 104 LEU A CA 1
ATOM 816 C C . LEU A 1 104 ? 9.184 13.161 -18.258 1.00 93.31 104 LEU A C 1
ATOM 818 O O . LEU A 1 104 ? 9.464 13.995 -17.402 1.00 93.31 104 LEU A O 1
ATOM 822 N N . ILE A 1 105 ? 9.597 13.281 -19.527 1.00 93.19 105 ILE A N 1
ATOM 823 C CA . ILE A 1 105 ? 10.368 14.441 -20.014 1.00 93.19 105 ILE A CA 1
ATOM 824 C C . ILE A 1 105 ? 9.552 15.728 -19.866 1.00 93.19 105 ILE A C 1
ATOM 826 O O . ILE A 1 105 ? 10.088 16.775 -19.499 1.00 93.19 105 ILE A O 1
ATOM 830 N N . HIS A 1 106 ? 8.251 15.667 -20.154 1.00 92.81 106 HIS A N 1
ATOM 831 C CA . HIS A 1 106 ? 7.374 16.820 -20.008 1.00 92.81 106 HIS A CA 1
ATOM 832 C C . HIS A 1 106 ? 7.235 17.249 -18.542 1.00 92.81 106 HIS A C 1
ATOM 834 O O . HIS A 1 106 ? 7.384 18.433 -18.239 1.00 92.81 106 HIS A O 1
ATOM 840 N N . GLU A 1 107 ? 6.998 16.303 -17.633 1.00 89.00 107 GLU A N 1
ATOM 841 C CA . GLU A 1 107 ? 6.920 16.583 -16.200 1.00 89.00 107 GLU A CA 1
ATOM 842 C C . GLU A 1 107 ? 8.242 17.104 -15.630 1.00 89.00 107 GLU A C 1
ATOM 844 O O . GLU A 1 107 ? 8.231 18.009 -1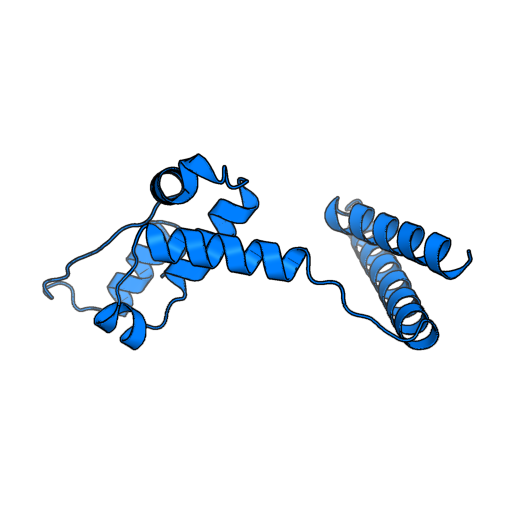4.795 1.00 89.00 107 GLU A O 1
ATOM 849 N N . GLU A 1 108 ? 9.379 16.566 -16.083 1.00 91.00 108 GLU A N 1
ATOM 850 C CA . GLU A 1 108 ? 10.692 17.096 -15.729 1.00 91.00 108 GLU A CA 1
ATOM 851 C C . GLU A 1 108 ? 10.818 18.551 -16.197 1.00 91.00 108 GLU A C 1
ATOM 853 O O . GLU A 1 108 ? 11.155 19.418 -15.394 1.00 91.00 108 GLU A O 1
ATOM 858 N N . GLY A 1 109 ? 10.469 18.850 -17.451 1.00 88.88 109 GLY A N 1
ATOM 859 C CA . GLY A 1 109 ? 10.467 20.218 -17.972 1.00 88.88 109 GLY A CA 1
ATOM 860 C C . GLY A 1 109 ? 9.641 21.178 -17.109 1.00 88.88 109 GLY A C 1
ATOM 861 O O . GLY A 1 109 ? 10.127 22.244 -16.735 1.00 88.88 109 GLY A O 1
ATOM 862 N N . LEU A 1 110 ? 8.436 20.766 -16.706 1.00 91.00 110 LEU A N 1
ATOM 863 C CA . LEU A 1 110 ? 7.584 21.546 -15.803 1.00 91.00 110 LEU A CA 1
ATOM 864 C C . LEU A 1 110 ? 8.211 21.727 -14.413 1.00 91.00 110 LEU A C 1
ATOM 866 O O . LEU A 1 110 ? 8.114 22.806 -13.830 1.00 91.00 110 LEU A O 1
ATOM 870 N N . ALA A 1 111 ? 8.848 20.697 -13.854 1.00 87.25 111 ALA A N 1
ATOM 871 C CA . ALA A 1 111 ? 9.535 20.809 -12.568 1.00 87.25 111 ALA A CA 1
ATOM 872 C C . ALA A 1 111 ? 10.681 21.830 -12.646 1.00 87.25 111 ALA A C 1
ATOM 874 O O . ALA A 1 111 ? 10.770 22.719 -11.795 1.00 87.25 111 ALA A O 1
ATOM 875 N N . TRP A 1 112 ? 11.485 21.764 -13.711 1.00 87.94 112 TRP A N 1
ATOM 876 C CA . TRP A 1 112 ? 12.583 22.693 -13.969 1.00 87.94 112 TRP A CA 1
ATOM 877 C C . TRP A 1 112 ? 12.102 24.136 -14.155 1.00 87.94 112 TRP A C 1
ATOM 879 O O . TRP A 1 112 ? 12.689 25.048 -13.572 1.00 87.94 112 TRP A O 1
ATOM 889 N N . GLU A 1 113 ? 11.022 24.358 -14.909 1.00 91.25 113 GLU A N 1
ATOM 890 C CA . GLU A 1 113 ? 10.400 25.684 -15.068 1.00 91.25 113 GLU A CA 1
ATOM 891 C C . GLU A 1 113 ? 9.932 26.270 -13.728 1.00 91.25 113 GLU A C 1
ATOM 893 O O . GLU A 1 113 ? 10.034 27.476 -13.501 1.00 91.25 113 GLU A O 1
ATOM 898 N N . ASN A 1 114 ? 9.496 25.409 -12.807 1.00 89.50 114 ASN A N 1
ATOM 899 C CA . ASN A 1 114 ? 9.107 25.784 -11.449 1.00 89.50 114 ASN A CA 1
ATOM 900 C C . ASN A 1 114 ? 10.292 25.860 -10.462 1.00 89.50 114 ASN A C 1
ATOM 902 O O . ASN A 1 114 ? 10.087 26.092 -9.272 1.00 89.50 114 ASN A O 1
ATOM 906 N N . GLY A 1 115 ? 11.536 25.691 -10.928 1.00 88.62 115 GLY A N 1
ATOM 907 C CA . GLY A 1 115 ? 12.746 25.779 -10.102 1.00 88.62 115 GLY A CA 1
ATOM 908 C C . GLY A 1 115 ? 12.994 24.560 -9.210 1.00 88.62 115 GLY A C 1
ATOM 909 O O . GLY A 1 115 ? 13.757 24.644 -8.243 1.00 88.62 115 GLY A O 1
ATOM 910 N N . HIS A 1 116 ? 12.360 23.431 -9.517 1.00 88.69 116 HIS A N 1
ATOM 911 C CA . HIS A 1 116 ? 12.503 22.181 -8.786 1.00 88.69 116 HIS A CA 1
ATOM 912 C C . HIS A 1 116 ? 13.270 21.143 -9.619 1.00 88.69 116 HIS A C 1
ATOM 914 O O . HIS A 1 116 ? 13.072 21.051 -10.829 1.00 88.69 116 HIS A O 1
ATOM 920 N N . PRO A 1 117 ? 14.148 20.336 -8.999 1.00 87.06 117 PRO A N 1
ATOM 921 C CA . PRO A 1 117 ? 14.755 19.203 -9.686 1.00 87.06 117 PRO A CA 1
ATOM 922 C C . PRO A 1 117 ? 13.720 18.095 -9.927 1.00 87.06 117 PRO A C 1
ATOM 924 O O . PRO A 1 117 ? 12.704 18.020 -9.228 1.00 87.06 117 PRO A O 1
ATOM 927 N N . ALA A 1 118 ? 14.023 17.187 -10.858 1.00 85.12 118 ALA A N 1
ATOM 928 C CA . ALA A 1 118 ? 13.260 15.956 -11.028 1.00 85.12 118 ALA A CA 1
ATOM 929 C C . ALA A 1 118 ? 13.174 15.177 -9.703 1.00 85.12 118 ALA A C 1
ATOM 931 O O . ALA A 1 118 ? 14.150 15.046 -8.955 1.00 85.12 118 ALA A O 1
ATOM 932 N N . SER A 1 119 ? 11.988 14.655 -9.398 1.00 86.75 119 SER A N 1
ATOM 933 C CA . SER A 1 119 ? 11.768 13.854 -8.196 1.00 86.75 119 SER A CA 1
ATOM 934 C C . SER A 1 119 ? 12.473 12.496 -8.299 1.00 86.75 119 SER A C 1
ATOM 936 O O . SER A 1 119 ? 12.645 11.944 -9.385 1.00 86.75 119 SER A O 1
ATOM 938 N N . LYS A 1 120 ? 12.822 11.889 -7.155 1.00 86.56 120 LYS A N 1
ATOM 939 C CA . LYS A 1 120 ? 13.410 10.533 -7.125 1.00 86.56 120 LYS A CA 1
ATOM 940 C C . LYS A 1 120 ? 12.544 9.497 -7.852 1.00 86.56 120 LYS A C 1
ATOM 942 O O . LYS A 1 120 ? 13.077 8.609 -8.505 1.00 86.56 120 LYS A O 1
ATOM 947 N N . ARG A 1 121 ? 11.216 9.635 -7.757 1.00 84.56 121 ARG A N 1
ATOM 948 C CA . ARG A 1 121 ? 10.254 8.758 -8.433 1.00 84.56 121 ARG A CA 1
ATOM 949 C C . ARG A 1 121 ? 10.343 8.883 -9.956 1.00 84.56 121 ARG A C 1
ATOM 951 O O . ARG A 1 121 ? 10.290 7.870 -10.639 1.00 84.56 121 ARG A O 1
ATOM 958 N N . GLN A 1 122 ? 10.506 10.100 -10.475 1.00 86.38 122 GLN A N 1
ATOM 959 C CA . GLN A 1 122 ? 10.663 10.339 -11.915 1.00 86.38 122 GLN A CA 1
ATOM 960 C C . GLN A 1 122 ? 11.981 9.774 -12.447 1.00 86.38 122 GLN A C 1
ATOM 962 O O . GLN A 1 122 ? 11.978 9.129 -13.490 1.00 86.38 122 GLN A O 1
ATOM 967 N N . VAL A 1 123 ? 13.082 9.954 -11.709 1.00 88.19 123 VAL A N 1
ATOM 968 C CA . VAL A 1 123 ? 14.386 9.373 -12.076 1.00 88.19 123 VAL A CA 1
ATOM 969 C C . VAL A 1 123 ? 14.293 7.848 -12.150 1.00 88.19 123 VAL A C 1
ATOM 971 O O . VAL A 1 123 ? 14.643 7.269 -13.173 1.00 88.19 123 VAL A O 1
ATOM 974 N N . GLN A 1 124 ? 13.727 7.207 -11.122 1.00 89.12 124 GLN A N 1
ATOM 975 C CA . GLN A 1 124 ? 13.543 5.754 -11.109 1.00 89.12 124 GLN A CA 1
ATOM 976 C C . GLN A 1 124 ? 12.655 5.271 -12.267 1.00 89.12 124 GLN A C 1
ATOM 978 O O . GLN A 1 124 ? 12.985 4.294 -12.931 1.00 89.12 124 GLN A O 1
ATOM 983 N N . ALA A 1 125 ? 11.555 5.976 -12.550 1.00 90.06 125 ALA A N 1
ATOM 984 C CA . ALA A 1 125 ? 10.672 5.625 -13.659 1.00 90.06 125 ALA A CA 1
ATOM 985 C C . ALA A 1 125 ? 11.384 5.716 -15.022 1.00 90.06 125 ALA A C 1
ATOM 987 O O . ALA A 1 125 ? 11.147 4.882 -15.897 1.00 90.06 125 ALA A O 1
ATOM 988 N N . MET A 1 126 ? 12.273 6.698 -15.205 1.00 93.06 126 MET A N 1
ATOM 989 C CA . MET A 1 126 ? 13.085 6.817 -16.418 1.00 93.06 126 MET A CA 1
ATOM 990 C C . MET A 1 126 ? 14.113 5.680 -16.531 1.00 93.06 126 MET A C 1
ATOM 992 O O . MET A 1 126 ? 14.262 5.087 -17.603 1.00 93.06 126 MET A O 1
ATOM 996 N N . ASP A 1 127 ? 14.764 5.314 -15.424 1.00 94.06 127 ASP A N 1
ATOM 997 C CA . ASP A 1 127 ? 15.687 4.174 -15.372 1.00 94.06 127 ASP A CA 1
ATOM 998 C C . ASP A 1 127 ? 14.982 2.855 -15.741 1.00 94.06 127 ASP A C 1
ATOM 1000 O O . ASP A 1 127 ? 15.512 2.062 -16.528 1.00 94.06 127 ASP A O 1
ATOM 1004 N N . ASP A 1 128 ? 13.753 2.646 -15.260 1.00 93.19 128 ASP A N 1
ATOM 1005 C CA . ASP A 1 128 ? 12.941 1.471 -15.590 1.00 93.19 128 ASP A CA 1
ATOM 1006 C C . ASP A 1 128 ? 12.575 1.432 -17.086 1.00 93.19 128 ASP A C 1
ATOM 1008 O O . ASP A 1 128 ? 12.675 0.382 -17.735 1.00 93.19 128 ASP A O 1
ATOM 1012 N N . VAL A 1 129 ? 12.214 2.582 -17.676 1.00 94.50 129 VAL A N 1
ATOM 1013 C CA . VAL A 1 129 ? 11.963 2.710 -19.123 1.00 94.50 129 VAL A CA 1
ATOM 1014 C C . VAL A 1 129 ? 13.209 2.331 -19.925 1.00 94.50 129 VAL A C 1
ATOM 1016 O O . VAL A 1 129 ? 13.116 1.560 -20.890 1.00 94.50 129 VAL A O 1
ATOM 1019 N N . HIS A 1 130 ? 14.383 2.832 -19.532 1.00 93.62 130 HIS A N 1
ATOM 1020 C CA . HIS A 1 130 ? 15.647 2.498 -20.184 1.00 93.62 130 HIS A CA 1
ATOM 1021 C C . HIS A 1 130 ? 15.978 1.006 -20.065 1.00 93.62 130 HIS A C 1
ATOM 1023 O O . HIS A 1 130 ? 16.305 0.369 -21.072 1.00 93.62 130 HIS A O 1
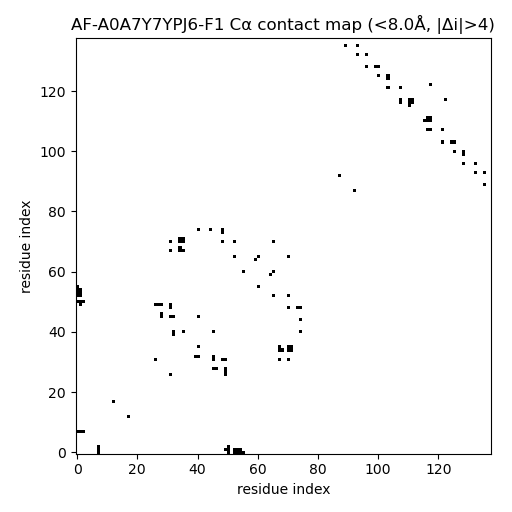ATOM 1029 N N . ALA A 1 131 ? 15.827 0.418 -18.877 1.00 92.81 131 ALA A N 1
ATOM 1030 C CA . ALA A 1 131 ? 16.067 -1.003 -18.647 1.00 92.81 131 ALA A CA 1
ATOM 1031 C C . ALA A 1 131 ? 15.159 -1.893 -19.515 1.00 92.81 131 ALA A C 1
ATOM 1033 O O . ALA A 1 131 ? 15.624 -2.863 -20.124 1.00 92.81 131 ALA A O 1
ATOM 1034 N N . LEU A 1 132 ? 13.872 -1.549 -19.628 1.00 92.44 132 LEU A N 1
ATOM 1035 C CA . LEU A 1 132 ? 12.920 -2.283 -20.464 1.00 92.44 132 LEU A CA 1
ATOM 1036 C C . LEU A 1 132 ? 13.229 -2.148 -21.958 1.00 92.44 132 LEU A C 1
ATOM 1038 O O . LEU A 1 132 ? 13.105 -3.127 -22.697 1.00 92.44 132 LEU A O 1
ATOM 1042 N N . ARG A 1 133 ? 13.690 -0.979 -22.415 1.00 92.44 133 ARG A N 1
ATOM 1043 C CA . ARG A 1 133 ? 14.115 -0.788 -23.811 1.00 92.44 133 ARG A CA 1
ATOM 1044 C C . ARG A 1 133 ? 15.320 -1.636 -24.185 1.00 92.44 133 ARG A C 1
ATOM 1046 O O . ARG A 1 133 ? 15.306 -2.247 -25.250 1.00 92.44 133 ARG A O 1
ATOM 1053 N N . VAL A 1 134 ? 16.326 -1.711 -23.313 1.00 92.19 134 VAL A N 1
ATOM 1054 C CA . VAL A 1 134 ? 17.495 -2.576 -23.535 1.00 92.19 134 VAL A CA 1
ATOM 1055 C C . VAL A 1 134 ? 17.059 -4.033 -23.698 1.00 92.19 134 VAL A C 1
ATOM 1057 O O . VAL A 1 134 ? 17.535 -4.714 -24.600 1.00 92.19 134 VAL A O 1
ATOM 1060 N N . ARG A 1 135 ? 16.100 -4.497 -22.885 1.00 89.88 135 ARG A N 1
ATOM 1061 C CA . ARG A 1 135 ? 15.558 -5.863 -22.982 1.00 89.88 135 ARG A CA 1
ATOM 1062 C C . ARG A 1 135 ? 14.741 -6.113 -24.248 1.00 89.88 135 ARG A C 1
ATOM 1064 O O . ARG A 1 135 ? 14.760 -7.225 -24.749 1.00 89.88 135 ARG A O 1
ATOM 1071 N N . LEU A 1 136 ? 14.023 -5.111 -24.753 1.00 88.81 136 LEU A N 1
ATOM 1072 C CA . LEU A 1 136 ? 13.249 -5.226 -25.996 1.00 88.81 136 LEU A CA 1
ATOM 1073 C C . LEU A 1 136 ? 14.121 -5.220 -27.261 1.00 88.81 136 LEU A C 1
ATOM 1075 O O . LEU A 1 136 ? 13.642 -5.627 -28.317 1.00 88.81 136 LEU A O 1
ATOM 1079 N N . ALA A 1 137 ? 15.355 -4.718 -27.169 1.00 82.00 137 ALA A N 1
ATOM 1080 C CA . ALA A 1 137 ? 1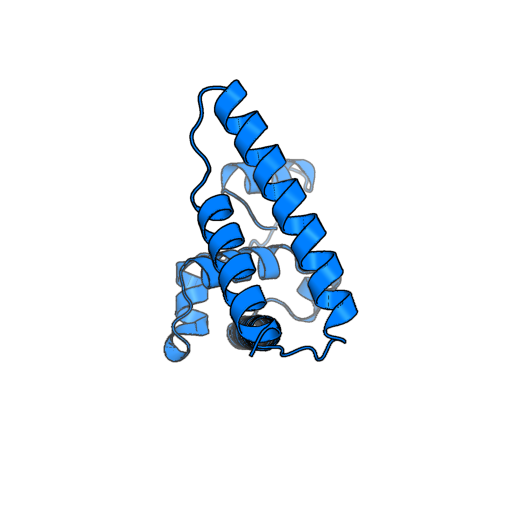6.303 -4.646 -28.279 1.00 82.00 137 ALA A CA 1
ATOM 1081 C C . ALA A 1 137 ? 17.242 -5.866 -28.384 1.00 82.00 137 ALA A C 1
ATOM 1083 O O . ALA A 1 137 ? 17.955 -5.978 -29.383 1.00 82.00 137 ALA A O 1
ATOM 1084 N N . ALA A 1 138 ? 17.266 -6.729 -27.361 1.00 69.31 138 ALA A N 1
ATOM 1085 C CA . ALA A 1 138 ? 18.057 -7.962 -27.288 1.00 69.31 138 ALA A CA 1
ATOM 1086 C C . ALA A 1 138 ? 17.296 -9.163 -27.871 1.00 69.31 138 ALA A C 1
ATOM 1088 O O . ALA A 1 138 ? 17.969 -10.030 -28.474 1.00 69.31 138 ALA A O 1
#

Secondary structure (DSSP, 8-state):
--S-HHHHHHHHHHHS-TT---------HHHHHHHTTTT---HHHHHHHHHHHHTS-HHHHHHH---HHHHHHHHHHHHHHHT------HHHHHHHHHHHHHHHHHHHHHHHHTT-PPPHHHHHHHHHHHHHHHHHH-